Protein AF-A0A842VKU1-F1 (afdb_monomer)

Radius of gyration: 18.69 Å; Cα contacts (8 Å, |Δi|>4): 72; chains: 1; bounding box: 38×29×55 Å

Solvent-accessible surface area (backbone atoms only — not comparable to full-atom values): 6017 Å² total; per-residue (Å²): 135,90,76,85,92,70,93,71,86,82,70,93,48,104,69,69,74,56,70,38,79,55,97,91,38,86,38,71,55,83,90,58,99,72,58,72,74,40,74,45,79,41,74,83,58,93,85,60,49,72,63,55,53,49,54,51,46,54,54,47,35,56,52,23,49,76,67,65,30,46,57,77,49,74,49,49,68,90,52,61,67,65,60,55,52,51,58,65,71,73,109

Structure (mmCIF, N/CA/C/O backbone):
data_AF-A0A842VKU1-F1
#
_entry.id   AF-A0A842VKU1-F1
#
loop_
_atom_site.group_PDB
_atom_site.id
_atom_site.type_symbol
_atom_site.label_atom_id
_atom_site.label_alt_id
_atom_site.label_comp_id
_atom_site.label_asym_id
_atom_site.label_entity_id
_atom_site.label_seq_id
_atom_site.pdbx_PDB_ins_code
_atom_site.Cartn_x
_atom_site.Cartn_y
_atom_site.Cartn_z
_atom_site.occupancy
_atom_site.B_iso_or_equiv
_atom_site.auth_seq_id
_atom_site.auth_comp_id
_atom_site.auth_asym_id
_atom_site.auth_atom_id
_atom_site.pdbx_PDB_model_num
ATOM 1 N N . MET A 1 1 ? 22.865 0.708 -39.670 1.00 37.94 1 MET A N 1
ATOM 2 C CA . MET A 1 1 ? 22.068 -0.353 -39.017 1.00 37.94 1 MET A CA 1
ATOM 3 C C . MET A 1 1 ? 20.718 0.251 -38.651 1.00 37.94 1 MET A C 1
ATOM 5 O O . MET A 1 1 ? 20.690 1.178 -37.854 1.00 37.94 1 MET A O 1
ATOM 9 N N . LYS A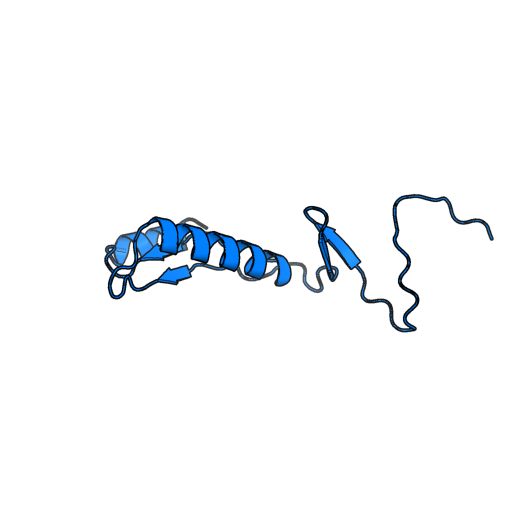 1 2 ? 19.635 -0.143 -39.333 1.00 35.88 2 LYS A N 1
ATOM 10 C CA . LYS A 1 2 ? 18.276 0.360 -39.067 1.00 35.88 2 LYS A CA 1
ATOM 11 C C . LYS A 1 2 ? 17.655 -0.512 -37.973 1.00 35.88 2 LYS A C 1
ATOM 13 O O . LYS A 1 2 ? 17.559 -1.717 -38.171 1.00 35.88 2 LYS A O 1
ATOM 18 N N . PHE A 1 3 ? 17.267 0.085 -36.850 1.00 42.94 3 PHE A N 1
ATOM 19 C CA . PHE A 1 3 ? 16.507 -0.595 -35.799 1.00 42.94 3 PHE A CA 1
ATOM 20 C C . PHE A 1 3 ? 15.014 -0.282 -35.980 1.00 42.94 3 PHE A C 1
ATOM 22 O O . PHE A 1 3 ? 14.686 0.872 -36.270 1.00 42.94 3 PHE A O 1
ATOM 29 N N . PRO A 1 4 ? 14.117 -1.278 -35.872 1.00 46.97 4 PRO A N 1
ATOM 30 C CA . PRO A 1 4 ? 12.689 -1.063 -36.047 1.00 46.97 4 PRO A CA 1
ATOM 31 C C . PRO A 1 4 ? 12.140 -0.241 -34.876 1.00 46.97 4 PRO A C 1
ATOM 33 O O . PRO A 1 4 ? 12.442 -0.499 -33.712 1.00 46.97 4 PRO A O 1
ATOM 36 N N . LEU A 1 5 ? 11.350 0.777 -35.214 1.00 50.56 5 LEU A N 1
ATOM 37 C CA . LEU A 1 5 ? 10.626 1.628 -34.279 1.00 50.56 5 LEU A CA 1
ATOM 38 C C . LEU A 1 5 ? 9.491 0.826 -33.635 1.00 50.56 5 LEU A C 1
ATOM 40 O O . LEU A 1 5 ? 8.481 0.547 -34.275 1.00 50.56 5 LEU A O 1
ATOM 44 N N . GLY A 1 6 ? 9.671 0.485 -32.363 1.00 46.12 6 GLY A N 1
ATOM 45 C CA . GLY A 1 6 ? 8.623 0.005 -31.470 1.00 46.12 6 GLY A CA 1
ATOM 46 C C . GLY A 1 6 ? 8.883 0.542 -30.065 1.00 46.12 6 GLY A C 1
ATOM 47 O O . GLY A 1 6 ? 9.660 -0.040 -29.323 1.00 46.12 6 GLY A O 1
ATOM 48 N N . ASN A 1 7 ? 8.287 1.695 -29.751 1.00 47.53 7 ASN A N 1
ATOM 49 C CA . ASN A 1 7 ? 8.035 2.242 -28.408 1.00 47.53 7 ASN A CA 1
ATOM 50 C C . ASN A 1 7 ? 9.167 2.233 -27.359 1.00 47.53 7 ASN A C 1
ATOM 52 O O . ASN A 1 7 ? 8.889 2.098 -26.172 1.00 47.53 7 ASN A O 1
ATOM 56 N N . MET A 1 8 ? 10.424 2.449 -27.746 1.00 44.88 8 MET A N 1
ATOM 57 C CA . MET A 1 8 ? 11.507 2.665 -26.780 1.00 44.88 8 MET A CA 1
ATOM 58 C C . MET A 1 8 ? 11.941 4.132 -26.811 1.00 44.88 8 MET A C 1
ATOM 60 O O . MET A 1 8 ? 12.632 4.559 -27.739 1.00 44.88 8 MET A O 1
ATOM 64 N N . MET A 1 9 ? 11.523 4.920 -25.814 1.00 45.31 9 MET A N 1
ATOM 65 C CA . MET A 1 9 ? 12.113 6.241 -25.581 1.00 45.31 9 MET A CA 1
ATOM 66 C C . MET A 1 9 ? 13.571 6.036 -25.161 1.00 45.31 9 MET A C 1
ATOM 68 O O . MET A 1 9 ? 13.856 5.482 -24.103 1.00 45.31 9 MET A O 1
ATOM 72 N N . LYS A 1 10 ? 14.500 6.438 -26.028 1.00 46.00 10 LYS A N 1
ATOM 73 C CA . LYS A 1 10 ? 15.936 6.251 -25.833 1.00 46.00 10 LYS A CA 1
ATOM 74 C C . LYS A 1 10 ? 16.497 7.459 -25.080 1.00 46.00 10 LYS A C 1
ATOM 76 O O . LYS A 1 10 ? 16.714 8.508 -25.677 1.00 46.00 10 LYS A O 1
ATOM 81 N N . PHE A 1 11 ? 16.701 7.322 -23.771 1.00 50.25 11 PHE A N 1
ATOM 82 C CA . PHE A 1 11 ? 17.447 8.300 -22.977 1.00 50.25 11 PHE A CA 1
ATOM 83 C C . PHE A 1 11 ? 18.950 8.021 -23.129 1.00 50.25 11 PHE A C 1
ATOM 85 O O . PHE A 1 11 ? 19.461 7.032 -22.607 1.00 50.25 11 PHE A O 1
ATOM 92 N N . ASP A 1 12 ? 19.662 8.865 -23.878 1.00 43.47 12 ASP A N 1
ATOM 93 C CA . ASP A 1 12 ? 21.126 8.807 -23.973 1.00 43.47 12 ASP A CA 1
ATOM 94 C C . ASP A 1 12 ? 21.760 9.379 -22.693 1.00 43.47 12 ASP A C 1
ATOM 96 O O . ASP A 1 12 ? 22.162 10.538 -22.613 1.00 43.47 12 ASP A O 1
ATOM 100 N N . THR A 1 13 ? 21.876 8.533 -21.674 1.00 48.12 13 THR A N 1
ATOM 101 C CA . THR A 1 13 ? 22.885 8.651 -20.619 1.00 48.12 13 THR A CA 1
ATOM 102 C C . THR A 1 13 ? 23.737 7.388 -20.666 1.00 48.12 13 THR A C 1
ATOM 104 O O . THR A 1 13 ? 23.218 6.279 -20.745 1.00 48.12 13 THR A O 1
ATOM 107 N N . LEU A 1 14 ? 25.063 7.552 -20.649 1.00 49.06 14 LEU A N 1
ATOM 108 C CA . LEU A 1 14 ? 26.107 6.526 -20.851 1.00 49.06 14 LEU A CA 1
ATOM 109 C C . LEU A 1 14 ? 26.080 5.321 -19.877 1.00 49.06 14 LEU A C 1
ATOM 111 O O . LEU A 1 14 ? 26.958 4.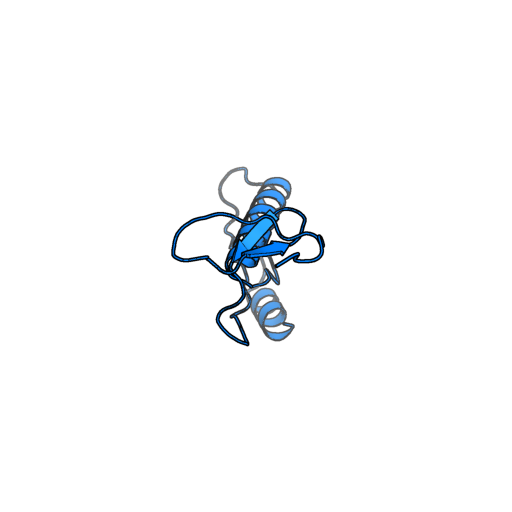466 -19.927 1.00 49.06 14 LEU A O 1
ATOM 115 N N . VAL A 1 15 ? 25.062 5.225 -19.022 1.00 53.94 15 VAL A N 1
ATOM 116 C CA . VAL A 1 15 ? 24.677 4.054 -18.235 1.00 53.94 15 VAL A CA 1
ATOM 117 C C . VAL A 1 15 ? 23.147 4.031 -18.258 1.00 53.94 15 VAL A C 1
ATOM 119 O O . VAL A 1 15 ? 22.511 4.786 -17.532 1.00 53.94 15 VAL A O 1
ATOM 122 N N . HIS A 1 16 ? 22.549 3.244 -19.152 1.00 51.16 16 HIS A N 1
ATOM 123 C CA . HIS A 1 16 ? 21.094 3.184 -19.319 1.00 51.16 16 HIS A CA 1
ATOM 124 C C . HIS A 1 16 ? 20.470 2.574 -18.049 1.00 51.16 16 HIS A C 1
ATOM 126 O O . HIS A 1 16 ? 20.726 1.395 -17.779 1.00 51.16 16 HIS A O 1
ATOM 132 N N . PRO A 1 17 ? 19.661 3.294 -17.248 1.00 60.09 17 PRO A N 1
ATOM 133 C CA . PRO A 1 17 ? 18.743 2.599 -16.365 1.00 60.09 17 PRO A CA 1
ATOM 134 C C . PRO A 1 17 ? 17.777 1.860 -17.289 1.00 60.09 17 PRO A C 1
ATOM 136 O O . PRO A 1 17 ? 17.155 2.465 -18.159 1.00 60.09 17 PRO A O 1
ATOM 139 N N . TYR A 1 18 ? 17.707 0.539 -17.176 1.00 73.69 18 TYR A N 1
ATOM 140 C CA . TYR A 1 18 ? 16.685 -0.218 -17.878 1.00 73.69 18 TYR A CA 1
ATOM 141 C C . TYR A 1 18 ? 15.325 0.336 -17.418 1.00 73.69 18 TYR A C 1
ATOM 143 O O . TYR A 1 18 ? 15.041 0.282 -16.223 1.00 73.69 18 TYR A O 1
ATOM 151 N N . ILE A 1 19 ? 14.556 0.973 -18.308 1.00 81.44 19 ILE A N 1
ATOM 152 C CA . ILE A 1 19 ? 13.287 1.641 -17.983 1.00 81.44 19 ILE A CA 1
ATOM 153 C C . ILE A 1 19 ? 12.132 0.869 -18.626 1.00 81.44 19 ILE A C 1
ATOM 155 O O . ILE A 1 19 ? 12.161 0.552 -19.811 1.00 81.44 19 ILE A O 1
ATOM 159 N N . THR A 1 20 ? 11.091 0.648 -17.833 1.00 85.25 20 THR A N 1
ATOM 160 C CA . THR A 1 20 ? 9.777 0.123 -18.205 1.00 85.25 20 THR A CA 1
ATOM 161 C C . THR A 1 20 ? 8.740 1.229 -18.156 1.00 85.25 20 THR A C 1
ATOM 163 O O . THR A 1 20 ? 8.842 2.153 -17.346 1.00 85.25 20 THR A O 1
ATOM 166 N N . LEU A 1 21 ? 7.710 1.103 -18.988 1.00 87.06 21 LEU A N 1
ATOM 167 C CA . LEU A 1 21 ? 6.498 1.900 -18.861 1.00 87.06 21 LEU A CA 1
ATOM 168 C C . LEU A 1 21 ? 5.465 1.108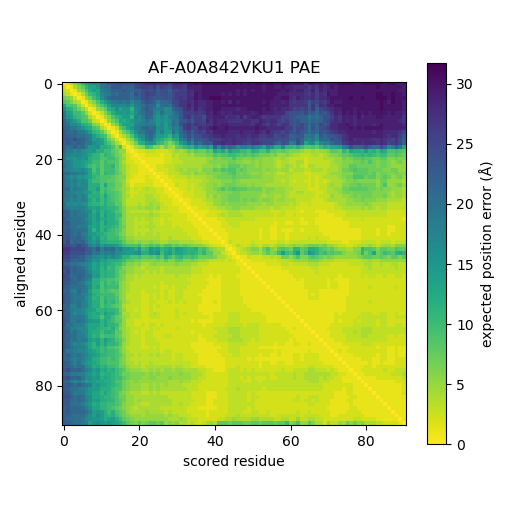 -18.064 1.00 87.06 21 LEU A C 1
ATOM 170 O O . LEU A 1 21 ? 5.071 0.017 -18.472 1.00 87.06 21 LEU A O 1
ATOM 174 N 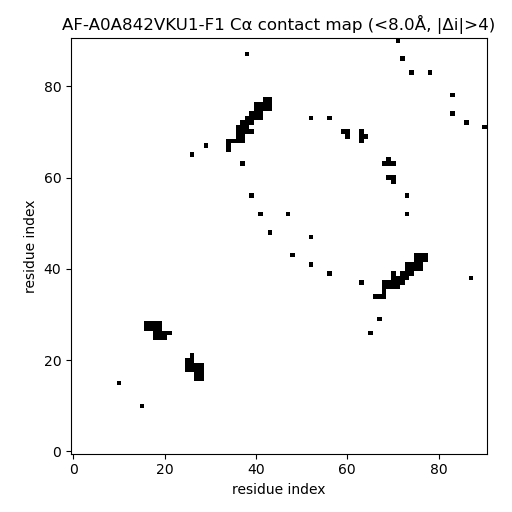N . VAL A 1 22 ? 5.014 1.672 -16.948 1.00 86.88 22 VAL A N 1
ATOM 175 C CA . VAL A 1 22 ? 3.905 1.138 -16.149 1.00 86.88 22 VAL A CA 1
ATOM 176 C C . VAL A 1 22 ? 2.929 2.280 -15.918 1.00 86.88 22 VAL A C 1
ATOM 178 O O . VAL A 1 22 ? 3.339 3.346 -15.487 1.00 86.88 22 VAL A O 1
ATOM 181 N N . ASN A 1 23 ? 1.652 2.101 -16.262 1.00 86.88 23 ASN A N 1
ATOM 182 C CA . ASN A 1 23 ? 0.622 3.146 -16.145 1.00 86.88 23 ASN A CA 1
ATOM 183 C C . ASN A 1 23 ? 1.003 4.494 -16.793 1.00 86.88 23 ASN A C 1
ATOM 185 O O . ASN A 1 23 ? 0.673 5.554 -16.273 1.00 86.88 23 ASN A O 1
ATOM 189 N N . ASN A 1 24 ? 1.693 4.460 -17.938 1.00 88.50 24 ASN A N 1
ATOM 190 C CA . ASN A 1 24 ? 2.245 5.640 -18.623 1.00 88.50 24 ASN A CA 1
ATOM 191 C C . ASN A 1 24 ? 3.315 6.417 -17.821 1.00 88.50 24 ASN A C 1
ATOM 193 O O . ASN A 1 24 ? 3.673 7.528 -18.207 1.00 88.50 24 ASN A O 1
ATOM 197 N N . GLU A 1 25 ? 3.864 5.830 -16.756 1.00 86.12 25 GLU A N 1
ATOM 198 C CA . GLU A 1 25 ? 4.982 6.356 -15.970 1.00 86.12 25 GLU A CA 1
ATOM 199 C C . GLU A 1 25 ? 6.273 5.565 -16.261 1.00 86.12 25 GLU A C 1
ATOM 201 O O . GLU A 1 25 ? 6.251 4.359 -16.530 1.00 86.12 25 GLU A O 1
ATOM 206 N N . CYS A 1 26 ? 7.422 6.247 -16.221 1.00 88.38 26 CYS A N 1
ATOM 207 C CA . CYS A 1 26 ? 8.735 5.617 -16.367 1.00 88.38 26 CYS A CA 1
ATOM 208 C C . CYS A 1 26 ? 9.179 5.009 -15.034 1.00 88.38 26 CYS A C 1
ATOM 210 O O . CYS A 1 26 ? 9.368 5.730 -14.056 1.00 88.38 26 CYS A O 1
ATOM 212 N N . HIS A 1 27 ? 9.457 3.709 -15.016 1.00 86.62 27 HIS A N 1
ATOM 213 C CA . HIS A 1 27 ? 10.023 3.031 -13.853 1.00 86.62 27 HIS A CA 1
ATOM 214 C C . HIS A 1 27 ? 11.260 2.230 -14.232 1.00 86.62 27 HIS A C 1
ATOM 216 O O . HIS A 1 27 ? 11.354 1.710 -15.334 1.00 86.62 27 HIS A O 1
ATOM 222 N N . HIS A 1 28 ? 12.177 2.028 -13.294 1.00 84.88 28 HIS A N 1
ATOM 223 C CA . HIS A 1 28 ? 13.298 1.101 -13.483 1.00 84.88 28 HIS A CA 1
ATOM 224 C C . HIS A 1 28 ? 12.804 -0.324 -13.791 1.00 84.88 28 HIS A C 1
ATOM 226 O O . HIS A 1 28 ? 11.715 -0.689 -13.368 1.0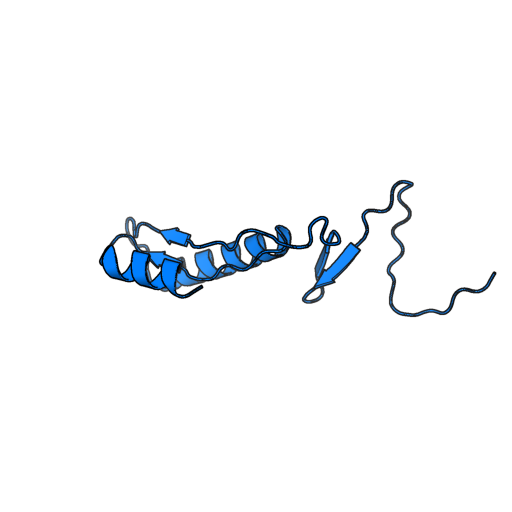0 84.88 28 HIS A O 1
ATOM 232 N N . GLU A 1 29 ? 13.562 -1.155 -14.497 1.00 85.25 29 GLU A N 1
ATOM 233 C CA . GLU A 1 29 ? 13.283 -2.591 -14.586 1.00 85.25 29 GLU A CA 1
ATOM 234 C C . GLU A 1 29 ? 13.391 -3.228 -13.192 1.00 85.25 29 GLU A C 1
ATOM 236 O O . GLU A 1 29 ? 14.205 -2.794 -12.363 1.00 85.25 29 GLU A O 1
ATOM 241 N N . PRO A 1 30 ? 12.609 -4.280 -12.910 1.00 86.00 30 PRO A N 1
ATOM 242 C CA . PRO A 1 30 ? 12.819 -5.108 -11.734 1.00 86.00 30 PRO A CA 1
ATOM 243 C C . PRO A 1 30 ? 14.240 -5.691 -11.701 1.00 86.00 30 PRO A C 1
ATOM 245 O O . PRO A 1 30 ? 14.735 -6.267 -12.665 1.00 86.00 30 PRO A O 1
ATOM 248 N N . ARG A 1 31 ? 14.893 -5.569 -10.546 1.00 87.69 31 ARG A N 1
ATOM 249 C CA . ARG A 1 31 ? 16.210 -6.150 -10.249 1.00 87.69 31 ARG A CA 1
ATOM 250 C C . ARG A 1 31 ? 16.114 -7.571 -9.693 1.00 87.69 31 ARG A C 1
ATOM 252 O O . ARG A 1 31 ? 17.051 -8.350 -9.849 1.00 87.69 31 ARG A O 1
ATOM 259 N N . TYR A 1 32 ? 15.019 -7.891 -9.008 1.00 90.69 32 TYR A N 1
ATOM 260 C CA . TYR A 1 32 ? 14.820 -9.163 -8.316 1.00 90.69 32 TYR A CA 1
ATOM 261 C C . TYR A 1 32 ? 13.561 -9.869 -8.828 1.00 90.69 32 TYR A C 1
ATOM 263 O O . TYR A 1 32 ? 12.618 -9.202 -9.247 1.00 90.69 32 TYR A O 1
ATOM 271 N N . PRO A 1 33 ? 13.499 -11.209 -8.762 1.00 90.75 33 PRO A N 1
ATOM 272 C CA . PRO A 1 33 ? 12.304 -11.949 -9.164 1.00 90.75 33 PRO A CA 1
ATOM 273 C C . PRO A 1 33 ? 11.128 -11.767 -8.194 1.00 90.75 33 PRO A C 1
ATOM 275 O O . PRO A 1 33 ? 9.992 -12.058 -8.557 1.00 90.75 33 PRO A O 1
ATOM 278 N N . LYS A 1 34 ? 11.388 -11.339 -6.951 1.00 94.19 34 LYS A N 1
ATOM 279 C CA . LYS A 1 34 ? 10.373 -11.129 -5.914 1.00 94.19 34 LYS A CA 1
ATOM 280 C C . LYS A 1 34 ? 10.686 -9.879 -5.106 1.00 94.19 34 LYS A C 1
ATOM 282 O O . LYS A 1 34 ? 11.848 -9.616 -4.797 1.00 94.19 34 LYS A O 1
ATOM 287 N N . TYR A 1 35 ? 9.629 -9.175 -4.730 1.00 94.94 35 TYR A N 1
ATOM 288 C CA . TYR A 1 35 ? 9.656 -7.998 -3.874 1.00 94.94 35 TYR A CA 1
ATOM 289 C C . TYR A 1 35 ? 8.707 -8.217 -2.692 1.00 94.94 35 TYR A C 1
ATOM 291 O O . TYR A 1 35 ? 7.723 -8.946 -2.841 1.00 94.94 35 TYR A O 1
ATOM 299 N N . PRO A 1 36 ? 9.001 -7.643 -1.513 1.00 94.69 36 PRO A N 1
ATOM 300 C CA . PRO A 1 36 ? 8.091 -7.719 -0.376 1.00 94.69 36 PRO A CA 1
ATOM 301 C C . PRO A 1 36 ? 6.799 -6.977 -0.707 1.00 94.69 36 PRO A C 1
ATOM 303 O O . PRO A 1 36 ? 6.865 -5.908 -1.306 1.00 94.69 36 PRO A O 1
ATOM 306 N N . LEU A 1 37 ? 5.652 -7.520 -0.304 1.00 97.31 37 LEU A N 1
ATOM 307 C CA . LEU A 1 37 ? 4.371 -6.813 -0.336 1.00 97.31 37 LEU A CA 1
ATOM 308 C C . LEU A 1 37 ? 4.334 -5.756 0.772 1.00 97.31 37 LEU A C 1
ATOM 310 O O . LEU A 1 37 ? 5.002 -5.914 1.797 1.00 97.31 37 LEU A O 1
ATOM 314 N N . LEU A 1 38 ? 3.561 -4.691 0.573 1.00 97.88 38 LEU A N 1
ATOM 315 C CA . LEU A 1 38 ? 3.390 -3.640 1.573 1.00 97.88 38 LEU A CA 1
ATOM 316 C C . LEU A 1 38 ? 1.993 -3.704 2.188 1.00 97.88 38 LEU A C 1
ATOM 318 O O . LEU A 1 38 ? 1.003 -3.935 1.498 1.00 97.88 38 LEU A O 1
ATOM 322 N N . GLY A 1 39 ? 1.927 -3.456 3.491 1.00 97.56 39 GLY A N 1
ATOM 323 C CA . GLY A 1 39 ? 0.697 -3.180 4.224 1.00 97.56 39 GLY A CA 1
ATOM 324 C C . GLY A 1 39 ? 0.881 -1.896 5.020 1.00 97.56 39 GLY A C 1
ATOM 325 O O . GLY A 1 39 ? 1.981 -1.624 5.511 1.00 97.56 39 GLY A O 1
ATOM 326 N N . LEU A 1 40 ? -0.176 -1.097 5.122 1.00 97.69 40 LEU A N 1
ATOM 327 C CA . LEU A 1 40 ? -0.146 0.200 5.783 1.00 97.69 40 LEU A CA 1
ATOM 328 C C . LEU A 1 40 ? -1.114 0.212 6.966 1.00 97.69 40 LEU A C 1
ATOM 330 O O . LEU A 1 40 ? -2.291 -0.103 6.814 1.00 97.69 40 LEU A O 1
ATOM 334 N N . LEU A 1 41 ? -0.615 0.599 8.141 1.00 97.19 41 LEU A N 1
ATOM 335 C CA . LEU A 1 41 ? -1.418 0.807 9.342 1.00 97.19 41 LEU A CA 1
ATOM 336 C C . LEU A 1 41 ? -1.315 2.275 9.760 1.00 97.19 41 LEU A C 1
ATOM 338 O O . LEU A 1 41 ? -0.221 2.761 10.053 1.00 97.19 41 LEU A O 1
ATOM 342 N N . LEU A 1 42 ? -2.444 2.977 9.776 1.00 96.62 42 LEU A N 1
ATOM 343 C CA . LEU A 1 42 ? -2.518 4.412 10.041 1.00 96.62 42 LEU A CA 1
ATOM 344 C C . LEU A 1 42 ? -3.199 4.691 11.376 1.00 96.62 42 LEU A C 1
ATOM 346 O O . LEU A 1 42 ? -4.167 4.037 11.745 1.00 96.62 42 LEU A O 1
ATOM 350 N N . ASN A 1 43 ? -2.723 5.697 12.100 1.00 94.44 43 ASN A N 1
ATOM 351 C CA . ASN A 1 43 ?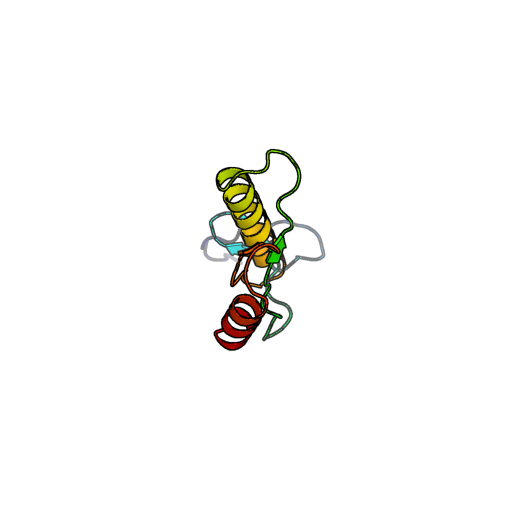 -3.455 6.218 13.246 1.00 94.44 43 ASN A CA 1
ATOM 352 C C . ASN A 1 43 ? -4.324 7.399 12.796 1.00 94.44 43 ASN A C 1
ATOM 354 O O . ASN A 1 43 ? -3.782 8.372 12.267 1.00 94.44 43 ASN A O 1
ATOM 358 N N . ARG A 1 44 ? -5.641 7.327 13.025 1.00 92.00 44 ARG A N 1
ATOM 359 C CA . ARG A 1 44 ? -6.558 8.451 12.804 1.00 92.00 44 ARG A CA 1
ATOM 360 C C . ARG A 1 44 ? -6.318 9.484 13.908 1.00 92.00 44 ARG A C 1
ATOM 362 O O . ARG A 1 44 ? -6.750 9.303 15.042 1.00 92.00 44 ARG A O 1
ATOM 369 N N . ASN A 1 45 ? -5.583 10.547 13.594 1.00 85.62 45 ASN A N 1
ATOM 370 C CA . ASN A 1 45 ? -5.307 11.634 14.531 1.00 85.62 45 ASN A CA 1
ATOM 371 C C . ASN A 1 45 ? -6.116 12.877 14.153 1.00 85.62 45 ASN A C 1
ATOM 373 O O . ASN A 1 45 ? -6.153 13.248 12.985 1.00 85.62 45 ASN A O 1
ATOM 377 N N . GLY A 1 46 ? -6.671 13.569 15.150 1.00 87.62 46 GLY A N 1
ATOM 378 C CA . GLY A 1 46 ? -7.343 14.853 14.940 1.00 87.62 46 GLY A CA 1
ATOM 379 C C . GLY A 1 46 ? -8.663 14.715 14.184 1.00 87.62 46 GLY A C 1
ATOM 380 O O . GLY A 1 46 ? -9.528 13.947 14.594 1.00 87.62 46 GLY A O 1
ATOM 381 N N . ASP A 1 47 ? -8.808 15.498 13.121 1.00 89.75 47 ASP A N 1
ATOM 382 C CA . ASP A 1 47 ? -9.964 15.567 12.225 1.00 89.75 47 ASP A CA 1
ATOM 383 C C . ASP A 1 47 ? -9.843 14.657 10.994 1.00 89.75 47 ASP A C 1
ATOM 385 O O . ASP A 1 47 ? -10.690 14.744 10.111 1.00 89.75 47 ASP A O 1
ATOM 389 N N . ALA A 1 48 ? -8.835 13.774 10.961 1.00 92.94 48 ALA A N 1
ATOM 390 C CA . ALA A 1 48 ? -8.617 12.859 9.848 1.00 92.94 48 ALA A CA 1
ATOM 391 C C . ALA A 1 48 ? -9.853 11.989 9.574 1.00 92.94 48 ALA A C 1
ATOM 393 O O . ALA A 1 48 ? -10.304 11.238 10.451 1.00 92.94 48 ALA A O 1
ATOM 394 N N . ASP A 1 49 ? -10.363 12.068 8.350 1.00 94.00 49 ASP A N 1
ATOM 395 C CA . ASP A 1 49 ? -11.540 11.332 7.903 1.00 94.00 49 ASP A CA 1
ATOM 396 C C . ASP A 1 49 ? -11.186 10.185 6.941 1.00 94.00 49 ASP A C 1
ATOM 398 O O . ASP A 1 49 ? -10.019 9.880 6.685 1.00 94.00 49 ASP A O 1
ATOM 402 N N . ASP A 1 50 ? -12.203 9.475 6.452 1.00 94.81 50 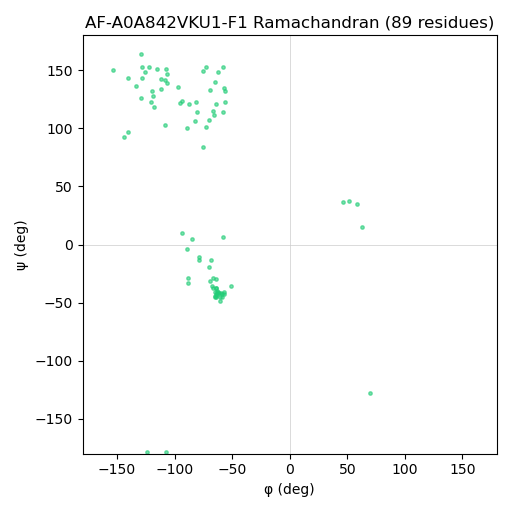ASP A N 1
ATOM 403 C CA . ASP A 1 50 ? -11.989 8.360 5.526 1.00 94.81 50 ASP A CA 1
ATOM 404 C C . ASP A 1 50 ? -11.370 8.821 4.193 1.00 94.81 50 ASP A C 1
ATOM 406 O O . ASP A 1 50 ? -10.588 8.080 3.598 1.00 94.81 50 ASP A O 1
ATOM 410 N N . GLY A 1 51 ? -11.643 10.055 3.757 1.00 97.06 51 GLY A N 1
ATOM 411 C CA . GLY A 1 51 ? -11.046 10.639 2.558 1.00 97.06 51 GLY A CA 1
ATOM 412 C C . GLY A 1 51 ? -9.543 10.867 2.714 1.00 97.06 51 GLY A C 1
ATOM 413 O O . GLY A 1 51 ? -8.779 10.597 1.786 1.00 97.06 51 GLY A O 1
ATOM 414 N N . ASP A 1 52 ? -9.084 11.274 3.900 1.00 96.06 52 ASP A N 1
ATOM 415 C CA . ASP A 1 52 ? -7.648 11.364 4.192 1.00 96.06 52 ASP A CA 1
ATOM 416 C C . ASP A 1 52 ? -6.963 9.994 4.092 1.00 96.06 52 ASP A C 1
ATOM 418 O O . ASP A 1 52 ? -5.870 9.869 3.527 1.00 96.06 52 ASP A O 1
ATOM 422 N N . ILE A 1 53 ? -7.612 8.945 4.606 1.00 96.62 53 ILE A N 1
ATOM 423 C CA . ILE A 1 53 ? -7.101 7.571 4.530 1.00 96.62 53 ILE A CA 1
ATOM 424 C C . ILE A 1 53 ? -7.029 7.094 3.076 1.00 96.62 53 ILE A C 1
ATOM 426 O O . ILE A 1 53 ? -6.021 6.496 2.688 1.00 96.62 53 ILE A O 1
ATOM 430 N N . GLU A 1 54 ? -8.044 7.385 2.262 1.00 97.56 54 GLU A N 1
ATOM 431 C CA . GLU A 1 54 ? -8.056 7.071 0.829 1.00 97.56 54 GLU A CA 1
ATOM 432 C C . GLU A 1 54 ? -6.904 7.767 0.091 1.00 97.56 54 GLU A C 1
ATOM 434 O O . GLU A 1 54 ? -6.123 7.106 -0.597 1.00 97.56 54 GLU A O 1
ATOM 439 N N . ILE A 1 55 ? -6.716 9.072 0.308 1.00 97.88 55 ILE A N 1
ATOM 440 C CA . ILE A 1 55 ? -5.626 9.844 -0.308 1.00 97.88 55 ILE A CA 1
ATOM 441 C C . ILE A 1 55 ? -4.260 9.261 0.072 1.00 97.88 55 ILE A C 1
ATOM 443 O O . ILE A 1 55 ? -3.385 9.090 -0.784 1.00 97.88 55 ILE A O 1
ATOM 447 N N . ILE A 1 56 ? -4.054 8.937 1.352 1.00 97.38 56 ILE A N 1
ATOM 448 C CA . ILE A 1 56 ? -2.804 8.327 1.813 1.00 97.38 56 ILE A CA 1
ATOM 449 C C . ILE A 1 56 ? -2.614 6.950 1.165 1.00 97.38 56 ILE A C 1
ATOM 451 O O . ILE A 1 56 ? -1.511 6.646 0.704 1.00 97.38 56 ILE A O 1
ATOM 455 N N . SER A 1 57 ? -3.665 6.131 1.098 1.00 97.81 57 SER A N 1
ATOM 456 C CA . SER A 1 57 ? -3.632 4.807 0.471 1.00 97.81 57 SER A CA 1
ATOM 457 C C . SER A 1 57 ? -3.247 4.886 -1.011 1.00 97.81 57 SER A C 1
ATOM 459 O O . SER A 1 57 ? -2.401 4.115 -1.474 1.00 97.81 57 SER A O 1
ATOM 461 N N . ASP A 1 58 ? -3.774 5.862 -1.749 1.00 97.62 58 ASP A N 1
ATOM 462 C CA . ASP A 1 58 ? -3.439 6.091 -3.158 1.00 97.62 58 ASP A CA 1
ATOM 463 C C . ASP A 1 58 ? -1.976 6.506 -3.339 1.00 97.62 58 ASP A C 1
ATOM 465 O O . ASP A 1 58 ? -1.252 5.961 -4.181 1.00 97.62 58 ASP A O 1
ATOM 469 N N . ILE A 1 59 ? -1.496 7.436 -2.509 1.00 97.38 59 ILE A N 1
ATOM 470 C CA . ILE A 1 59 ? -0.092 7.866 -2.524 1.00 97.38 59 ILE A CA 1
ATOM 471 C C . ILE A 1 59 ? 0.831 6.681 -2.217 1.00 97.38 59 ILE A C 1
ATOM 473 O O . ILE A 1 59 ? 1.830 6.472 -2.913 1.00 97.38 59 ILE A O 1
ATOM 477 N N . GLN A 1 60 ? 0.497 5.877 -1.206 1.00 97.94 60 GLN A N 1
ATOM 478 C CA . GLN A 1 60 ? 1.294 4.714 -0.816 1.00 97.94 60 GLN A CA 1
ATOM 479 C C . GLN A 1 60 ? 1.239 3.593 -1.860 1.00 97.94 60 GLN A C 1
ATOM 481 O O . GLN A 1 60 ? 2.246 2.924 -2.088 1.00 97.94 60 GLN A O 1
ATOM 486 N N . SER A 1 61 ? 0.130 3.443 -2.583 1.00 96.44 61 SER A N 1
ATOM 487 C CA . SER A 1 61 ? 0.029 2.518 -3.719 1.00 96.44 61 SER A CA 1
ATOM 488 C C . SER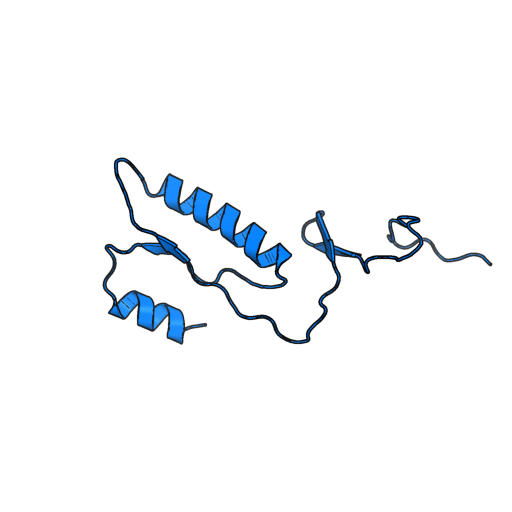 A 1 61 ? 0.984 2.910 -4.851 1.00 96.44 61 SER A C 1
ATOM 490 O O . SER A 1 61 ? 1.693 2.064 -5.402 1.00 96.44 61 SER A O 1
ATOM 492 N N . ARG A 1 62 ? 1.097 4.212 -5.153 1.00 95.00 62 ARG A N 1
ATOM 493 C CA . ARG A 1 62 ? 2.081 4.724 -6.127 1.00 95.00 62 ARG A CA 1
ATOM 494 C C . ARG A 1 62 ? 3.520 4.560 -5.638 1.00 95.00 62 ARG A C 1
ATOM 496 O O . ARG A 1 62 ? 4.422 4.276 -6.429 1.00 95.00 62 ARG A O 1
ATOM 503 N N . PHE A 1 63 ? 3.759 4.710 -4.338 1.00 94.25 63 PHE A N 1
ATOM 504 C CA . PHE A 1 63 ? 5.061 4.421 -3.742 1.00 94.25 63 PHE A CA 1
ATOM 505 C C . PHE A 1 63 ? 5.428 2.932 -3.870 1.00 94.25 63 PHE A C 1
ATOM 507 O O . PHE A 1 63 ? 6.534 2.614 -4.312 1.00 94.25 63 PHE A O 1
ATOM 514 N N . ALA A 1 64 ? 4.490 2.024 -3.587 1.00 95.88 64 ALA A N 1
ATOM 515 C CA . ALA A 1 64 ? 4.683 0.583 -3.742 1.00 95.88 64 ALA A CA 1
ATOM 516 C C . ALA A 1 64 ? 5.085 0.214 -5.180 1.00 95.88 64 ALA A C 1
ATOM 518 O O . ALA A 1 64 ? 6.045 -0.534 -5.381 1.00 95.88 64 ALA A O 1
ATOM 519 N N . LEU A 1 65 ? 4.435 0.826 -6.179 1.00 93.31 65 LEU A N 1
ATOM 520 C CA . LEU A 1 65 ? 4.752 0.626 -7.594 1.00 93.31 65 LEU A CA 1
ATOM 521 C C . LEU A 1 65 ? 6.217 0.963 -7.923 1.00 93.31 65 LEU A C 1
ATOM 523 O O . LEU A 1 65 ? 6.891 0.224 -8.646 1.00 93.31 65 LEU A O 1
ATOM 527 N N . ASN A 1 66 ? 6.743 2.047 -7.345 1.00 90.12 66 ASN A N 1
ATOM 528 C CA . ASN A 1 66 ? 8.143 2.445 -7.512 1.00 90.12 66 ASN A CA 1
ATOM 529 C C . ASN A 1 66 ? 9.128 1.453 -6.883 1.00 90.12 66 ASN A C 1
ATOM 531 O O . ASN A 1 66 ? 10.239 1.285 -7.389 1.00 90.12 66 ASN A O 1
ATOM 535 N N . LEU A 1 67 ? 8.707 0.746 -5.836 1.00 92.00 67 LEU A N 1
ATOM 536 C CA . LEU A 1 67 ? 9.467 -0.337 -5.214 1.00 92.00 67 LEU A CA 1
ATOM 537 C C . LEU A 1 67 ? 9.278 -1.694 -5.899 1.00 92.00 67 LEU A C 1
ATOM 539 O O . LEU A 1 67 ? 9.813 -2.685 -5.406 1.00 92.00 67 LEU A O 1
ATOM 543 N N . LYS A 1 68 ? 8.547 -1.754 -7.021 1.00 93.06 68 LYS A N 1
ATOM 544 C CA . LYS A 1 68 ? 8.164 -3.009 -7.697 1.00 93.06 68 LYS A CA 1
ATOM 545 C C . LYS A 1 68 ? 7.361 -3.940 -6.795 1.00 93.06 68 LYS A C 1
ATOM 547 O O . LYS A 1 68 ? 7.482 -5.159 -6.869 1.00 93.06 68 LYS A O 1
ATOM 552 N N . SER A 1 69 ? 6.546 -3.324 -5.953 1.00 95.19 69 SER A N 1
ATOM 553 C CA . SER A 1 69 ? 5.680 -3.953 -4.975 1.00 95.19 69 SER A CA 1
ATOM 554 C C . SER A 1 69 ? 4.228 -3.507 -5.187 1.00 95.19 69 SER A C 1
ATOM 556 O O . SER A 1 69 ? 3.912 -2.750 -6.105 1.00 95.19 69 SER A O 1
ATOM 558 N N . GLU A 1 70 ? 3.347 -3.993 -4.325 1.00 95.88 70 GLU A N 1
ATOM 559 C CA . GLU A 1 70 ? 1.926 -3.699 -4.278 1.00 95.88 70 GLU A CA 1
ATOM 560 C C . GLU A 1 70 ? 1.535 -3.408 -2.825 1.00 95.88 70 GLU A C 1
ATOM 562 O O . GLU A 1 70 ? 1.968 -4.111 -1.904 1.00 95.88 70 GLU A O 1
ATOM 567 N N . LEU A 1 71 ? 0.719 -2.372 -2.626 1.00 98.19 71 LEU A N 1
ATOM 568 C CA . LEU A 1 71 ? 0.057 -2.120 -1.353 1.00 98.19 71 LEU A CA 1
ATOM 569 C C . LEU A 1 71 ? -1.170 -3.031 -1.262 1.00 98.19 71 LEU A C 1
ATOM 571 O O . LEU A 1 71 ? -2.098 -2.892 -2.052 1.00 98.19 71 LEU A O 1
ATOM 575 N N . LYS A 1 72 ? -1.165 -3.978 -0.323 1.00 98.25 72 LYS A N 1
ATOM 576 C CA . LYS A 1 72 ? -2.222 -4.992 -0.202 1.00 98.25 72 LYS A CA 1
ATOM 577 C C . LYS A 1 72 ? -3.394 -4.566 0.662 1.00 98.25 72 LYS A C 1
ATOM 579 O O . LYS A 1 72 ? -4.520 -4.977 0.407 1.00 98.25 72 LYS A O 1
ATOM 584 N N . PHE A 1 73 ? -3.128 -3.770 1.688 1.00 97.69 73 PHE A N 1
ATOM 585 C CA . PHE A 1 73 ? -4.162 -3.226 2.550 1.00 97.69 73 PHE A CA 1
ATOM 586 C C . PHE A 1 73 ? -3.698 -1.917 3.179 1.00 97.69 73 PHE A C 1
ATOM 588 O O . PHE A 1 73 ? -2.513 -1.730 3.473 1.00 97.69 73 PHE A O 1
ATOM 595 N N . THR A 1 74 ? -4.678 -1.058 3.434 1.00 98.00 74 THR A N 1
ATOM 596 C CA . THR A 1 74 ? -4.571 0.093 4.322 1.00 98.00 74 THR A CA 1
ATOM 597 C C . THR A 1 74 ? -5.608 -0.100 5.415 1.00 98.00 74 THR A C 1
ATOM 599 O O . THR A 1 74 ? -6.787 -0.283 5.127 1.00 98.00 74 THR A O 1
ATOM 602 N N . MET A 1 75 ? -5.159 -0.114 6.662 1.00 97.56 75 MET A N 1
ATOM 603 C CA . MET A 1 75 ? -5.995 -0.293 7.845 1.00 97.56 75 MET A CA 1
ATOM 604 C C . MET A 1 75 ? -5.691 0.804 8.856 1.00 97.56 75 MET A C 1
ATOM 606 O O . MET A 1 75 ? -4.654 1.469 8.771 1.00 97.56 75 MET A O 1
ATOM 610 N N . THR A 1 76 ? -6.572 0.986 9.832 1.00 96.19 76 THR A N 1
ATOM 611 C CA . THR A 1 76 ? -6.403 1.991 10.880 1.00 96.19 76 THR A CA 1
ATOM 612 C C . THR A 1 76 ? -6.247 1.368 12.268 1.00 96.19 76 THR A C 1
ATOM 614 O O . THR A 1 76 ? -6.706 0.260 12.532 1.00 96.19 76 THR A O 1
ATOM 617 N N . MET A 1 77 ? -5.522 2.048 13.162 1.00 94.69 77 MET A N 1
ATOM 618 C CA . MET A 1 77 ? -5.152 1.531 14.490 1.00 94.69 77 MET A CA 1
ATOM 619 C C . MET A 1 77 ? -6.336 1.373 15.455 1.00 94.69 77 MET A C 1
ATOM 621 O O . MET A 1 77 ? -6.191 0.731 16.492 1.00 94.69 77 MET A O 1
ATOM 625 N N . ASP A 1 78 ? -7.490 1.953 15.133 1.00 92.88 78 ASP A N 1
ATOM 626 C CA . ASP A 1 78 ? -8.761 1.762 15.834 1.00 92.88 78 ASP A CA 1
ATOM 627 C C . ASP A 1 78 ? -9.468 0.449 15.454 1.00 92.88 78 ASP A C 1
ATOM 629 O O . ASP A 1 78 ? -10.395 0.029 16.149 1.00 92.88 78 ASP A O 1
ATOM 633 N N . GLN A 1 79 ? -9.004 -0.246 14.410 1.00 95.00 79 GLN A N 1
ATOM 634 C CA . GLN A 1 79 ? -9.490 -1.581 14.073 1.00 95.00 79 GLN A CA 1
ATOM 635 C C . GLN A 1 79 ? -8.922 -2.647 15.026 1.00 95.00 79 GLN A C 1
ATOM 637 O O . GLN A 1 79 ? -7.789 -2.530 15.510 1.00 95.00 79 GLN A O 1
ATOM 642 N N . PRO A 1 80 ? -9.664 -3.739 15.285 1.00 97.62 80 PRO A N 1
ATOM 643 C CA . PRO A 1 80 ? -9.164 -4.845 16.088 1.00 97.62 80 PRO A CA 1
ATOM 644 C C . PRO A 1 80 ? -7.869 -5.433 15.516 1.00 97.62 80 PRO A C 1
ATOM 646 O O . PRO A 1 80 ? -7.795 -5.779 14.339 1.00 97.62 80 PRO A O 1
ATOM 649 N N . VAL A 1 81 ? -6.876 -5.674 16.381 1.00 97.25 81 VAL A N 1
ATOM 650 C CA . VAL A 1 81 ? -5.593 -6.307 16.003 1.00 97.25 81 VAL A CA 1
ATOM 651 C C . VAL A 1 81 ? -5.800 -7.604 15.217 1.00 97.25 81 VAL A C 1
ATOM 653 O O . VAL A 1 81 ? -5.048 -7.895 14.292 1.00 97.25 81 VAL A O 1
ATOM 656 N N . ARG A 1 82 ? -6.842 -8.375 15.555 1.00 98.19 82 ARG A N 1
ATOM 657 C CA . ARG A 1 82 ? -7.184 -9.610 14.845 1.00 98.19 82 ARG A CA 1
ATOM 658 C C . ARG A 1 82 ? -7.465 -9.371 13.361 1.00 98.19 82 ARG A C 1
ATOM 660 O O . ARG A 1 82 ? -6.971 -10.139 12.551 1.00 98.19 82 ARG A O 1
ATOM 667 N N . GLU A 1 83 ? -8.197 -8.317 13.011 1.00 98.06 83 GLU A N 1
ATOM 668 C CA . GLU A 1 83 ? -8.489 -7.998 11.609 1.00 98.06 83 GLU A CA 1
ATOM 669 C C . GLU A 1 83 ? -7.207 -7.649 10.847 1.00 98.06 83 GLU A C 1
ATOM 671 O O . GLU A 1 83 ? -7.036 -8.068 9.707 1.00 98.06 83 GLU A O 1
ATOM 676 N N . VAL A 1 84 ? -6.264 -6.958 11.498 1.00 96.81 84 VAL A N 1
ATOM 677 C CA . VAL A 1 84 ? -4.945 -6.662 10.915 1.00 96.81 84 VAL A CA 1
ATOM 678 C C . VAL A 1 84 ? -4.148 -7.948 10.688 1.00 96.81 84 VAL A C 1
ATOM 680 O O . VAL A 1 84 ? -3.560 -8.136 9.625 1.00 96.81 84 VAL A O 1
ATOM 683 N N . CYS A 1 85 ? -4.144 -8.868 11.656 1.00 97.81 85 CYS A N 1
ATOM 684 C CA . CYS A 1 85 ? -3.513 -10.178 11.486 1.00 97.81 85 CYS A CA 1
ATOM 685 C C . CYS A 1 85 ? -4.168 -10.994 10.363 1.00 97.81 85 CYS A C 1
ATOM 687 O O . CYS A 1 85 ? -3.461 -11.635 9.587 1.00 97.81 85 CYS A O 1
ATOM 689 N N . ASP A 1 86 ? -5.496 -10.964 10.264 1.00 98.25 86 ASP A N 1
ATOM 690 C CA . ASP A 1 86 ? -6.242 -11.664 9.220 1.00 98.25 86 ASP A CA 1
ATOM 691 C C . ASP A 1 86 ? -5.911 -11.081 7.833 1.00 98.25 86 ASP A C 1
ATOM 693 O O . ASP A 1 86 ? -5.655 -11.845 6.903 1.00 98.25 86 ASP A O 1
ATOM 697 N N . ALA A 1 87 ? -5.791 -9.753 7.707 1.00 97.62 87 ALA A N 1
ATOM 698 C CA . ALA A 1 87 ? -5.351 -9.089 6.477 1.00 97.62 87 ALA A CA 1
ATOM 699 C C . ALA A 1 87 ? -3.913 -9.469 6.078 1.00 97.62 87 ALA A C 1
ATOM 701 O O . ALA A 1 87 ? -3.649 -9.715 4.904 1.00 97.62 87 ALA A O 1
ATOM 702 N N . ILE A 1 88 ? -2.990 -9.584 7.042 1.00 97.00 88 ILE A N 1
ATOM 703 C CA . ILE A 1 88 ? -1.614 -10.054 6.794 1.00 97.00 88 ILE A CA 1
ATOM 704 C C . ILE A 1 88 ? -1.591 -11.511 6.313 1.00 97.00 88 ILE A C 1
ATOM 706 O O . ILE A 1 88 ? -0.776 -11.865 5.468 1.00 97.00 88 ILE A O 1
ATOM 710 N N . ASN A 1 89 ? -2.462 -12.371 6.839 1.00 98.06 89 ASN A N 1
ATOM 711 C CA . ASN A 1 89 ? -2.504 -13.785 6.453 1.00 98.06 89 ASN A CA 1
ATOM 712 C C . ASN A 1 89 ? -3.217 -14.033 5.113 1.00 98.06 89 ASN A C 1
ATOM 714 O O . ASN A 1 89 ? -3.129 -15.137 4.577 1.00 98.06 89 ASN A O 1
ATOM 718 N N . ALA A 1 90 ? -3.946 -13.043 4.593 1.00 96.56 90 ALA A N 1
ATOM 719 C CA . ALA A 1 90 ? -4.735 -13.160 3.369 1.00 96.56 90 ALA A CA 1
ATOM 720 C C . ALA A 1 90 ? -3.963 -12.814 2.079 1.00 96.56 90 ALA A C 1
ATOM 722 O O . ALA A 1 90 ? -4.543 -12.925 0.996 1.00 96.56 90 ALA A O 1
ATOM 723 N N . VAL A 1 91 ? -2.699 -12.377 2.178 1.00 91.56 91 VAL A N 1
ATOM 724 C CA . VAL A 1 91 ? -1.895 -11.862 1.047 1.00 91.56 91 VAL A CA 1
ATOM 725 C C . VAL A 1 91 ? -0.839 -12.825 0.522 1.00 91.56 91 VAL A C 1
ATOM 727 O O . VAL A 1 91 ? -0.338 -13.672 1.292 1.00 91.56 91 VAL A O 1
#

Mean predicted aligned error: 8.7 Å

Foldseek 3Di:
DDDDDDDDPDDPDPDDQCWDQDPNDTAGPDPDPDDDADEAEAEQPDPDDVVNQVVVQVVVQVVQVNRVYGHQYYYYPPDDPVVVVVSVVVD

Nearest PDB structures (foldseek):
  5up2-assembly1_A  TM=4.541E-01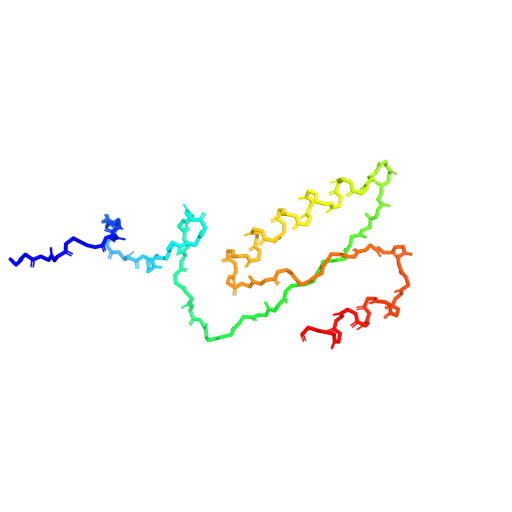  e=5.987E+00  Xenopus laevis
  3fg9-assembly1_B  TM=3.560E-01  e=6.853E+00  Lactiplantibacillus plantarum
  9bru-assembly1_3  TM=4.054E-01  e=7.333E+00  Mus musculus

Secondary structure (DSSP, 8-state):
-PPP-SS------SS---EEEETTEEEEPPSSS----EEEEE---TT--HHHHHHHHHHHHHHHHHTT--EEEEEETTS-HHHHHHHHHT-

Sequence (91 aa):
MKFPLGNMMKFDTLVHPYITLVNNECHHEPRYPKYPLLGLLLNRNGDADDGDIEIISDIQSRFALNLKSELKFTMTMDQPVREVCDAINAV

pLDDT: mean 84.87, std 18.81, range [35.88, 98.25]